Protein AF-A0A6J6JSN1-F1 (afdb_monomer)

Radius of gyration: 12.83 Å; Cα contacts (8 Å, |Δi|>4): 181; chains: 1; bounding box: 33×28×27 Å

Secondary structure (DSSP, 8-state):
-HHHHHHHHHHS-----THHHHHHEESEEPTTT--EE----SEESEEEEETGGGS-HHHHHHHHHH-SSEEEEE-TT-EEEEETTEEEEESS-EEES----

Foldseek 3Di:
DLVVQLVCLVPNDDDDAAQLVLQLEVQRQDPVQLATDGHSHSAYQEGEDHQLVPDDPVSVVVNVVNDPGKYKYAHPPKDWDADPNDIDIDPDIDIDDDHGD

Sequence (101 aa):
MFDALQEQFSEGLLVAVGGSAAALCDPMIDPRGGAFALGLGLVSGIAMIAESETWSADRLHRTLQLANTSVAEVPTGAALMCVDGAWSTHGAVVLHGQMPN

Organism: NCBI:txid449393

Structure (mmCIF, N/CA/C/O backbone):
data_AF-A0A6J6JSN1-F1
#
_entry.id   AF-A0A6J6JSN1-F1
#
loop_
_atom_site.group_PDB
_atom_site.id
_atom_site.type_symbol
_atom_site.label_atom_id
_atom_site.label_alt_id
_atom_site.label_comp_id
_atom_site.label_asym_id
_atom_site.label_entity_id
_atom_site.label_seq_id
_atom_site.pdbx_PDB_ins_code
_atom_site.Cartn_x
_atom_site.Cartn_y
_atom_site.Cartn_z
_atom_site.occupancy
_atom_site.B_iso_or_equiv
_atom_site.auth_seq_id
_atom_site.auth_comp_id
_atom_site.auth_asym_id
_atom_site.auth_atom_id
_atom_site.pdbx_PDB_model_num
ATOM 1 N N . MET A 1 1 ? -5.773 16.958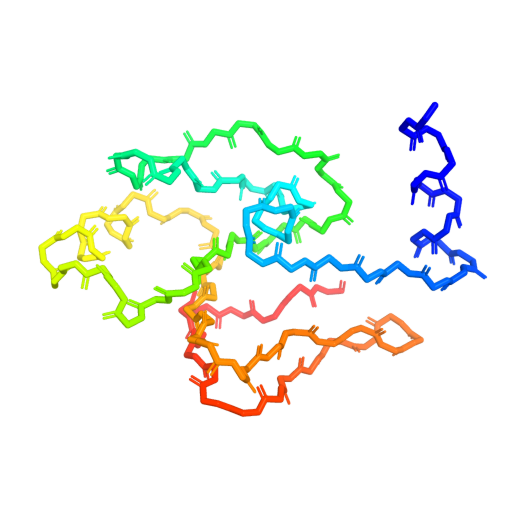 12.897 1.00 88.94 1 MET A N 1
ATOM 2 C CA . MET A 1 1 ? -5.763 16.361 11.538 1.00 88.94 1 MET A CA 1
ATOM 3 C C . MET A 1 1 ? -5.579 14.858 11.624 1.00 88.94 1 MET A C 1
ATOM 5 O O . MET A 1 1 ? -6.445 1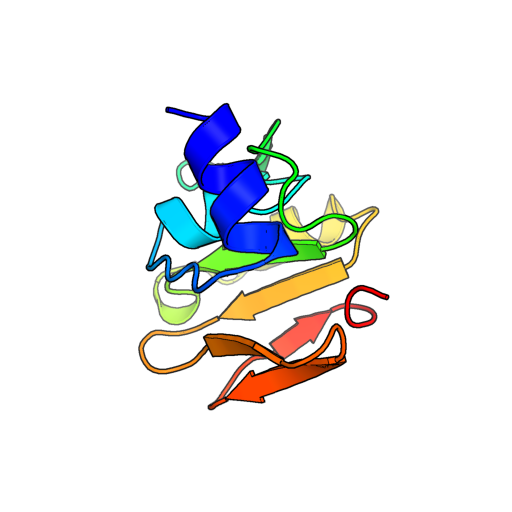4.162 11.128 1.00 88.94 1 MET A O 1
ATOM 9 N N . PHE A 1 2 ? -4.512 14.363 12.261 1.00 94.25 2 PHE A N 1
ATOM 10 C CA . PHE A 1 2 ? -4.316 12.923 12.461 1.00 94.25 2 PHE A CA 1
ATOM 11 C C . PHE A 1 2 ? -5.497 12.249 13.180 1.00 94.25 2 PHE A C 1
ATOM 13 O O . PHE A 1 2 ? -6.021 11.276 12.657 1.00 94.25 2 PHE A O 1
ATOM 20 N N . ASP A 1 3 ? -6.008 12.846 14.262 1.00 96.31 3 ASP A N 1
ATOM 21 C CA . ASP A 1 3 ? -7.184 12.319 14.979 1.00 96.31 3 ASP A CA 1
ATOM 22 C C . ASP A 1 3 ? -8.413 12.146 14.069 1.00 96.31 3 ASP A C 1
ATOM 24 O O . ASP A 1 3 ? -9.110 11.143 14.142 1.00 96.31 3 ASP A O 1
ATOM 28 N N . ALA A 1 4 ? -8.636 13.081 13.138 1.00 95.75 4 ALA A N 1
ATOM 29 C CA . ALA A 1 4 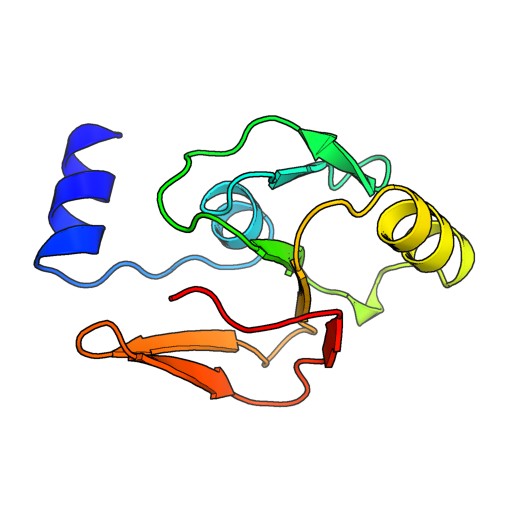? -9.730 12.983 12.172 1.00 95.75 4 ALA A CA 1
ATOM 30 C C . ALA A 1 4 ? -9.504 11.854 11.149 1.00 95.75 4 ALA A C 1
ATOM 32 O O . ALA A 1 4 ? -10.460 11.239 10.692 1.00 95.75 4 ALA A O 1
ATOM 33 N N . LEU A 1 5 ? -8.249 11.562 10.786 1.00 96.12 5 LEU A N 1
ATOM 34 C CA . LEU A 1 5 ? -7.928 10.402 9.949 1.00 96.12 5 LEU A CA 1
ATOM 35 C C . LEU A 1 5 ? -8.160 9.093 10.710 1.00 96.12 5 LEU A C 1
ATOM 37 O O . LEU A 1 5 ? -8.662 8.149 10.114 1.00 96.12 5 LEU A O 1
ATOM 41 N N . GLN A 1 6 ? -7.828 9.045 12.005 1.00 95.56 6 GLN A N 1
ATOM 42 C CA . GLN A 1 6 ? -8.121 7.890 12.858 1.00 95.56 6 GLN A CA 1
ATOM 43 C C . GLN A 1 6 ? -9.628 7.645 12.962 1.00 95.56 6 GLN A C 1
ATOM 45 O O . GLN A 1 6 ? -10.067 6.524 12.734 1.00 95.56 6 GLN A O 1
ATOM 50 N N . GLU A 1 7 ? -10.413 8.693 13.220 1.00 96.12 7 GLU A N 1
ATOM 51 C CA . GLU A 1 7 ? -11.879 8.623 13.280 1.00 96.12 7 GLU A CA 1
ATOM 52 C C . GLU A 1 7 ? -12.485 8.131 11.956 1.00 96.12 7 GLU A C 1
ATOM 54 O O . GLU A 1 7 ? -13.307 7.215 11.940 1.00 96.12 7 GLU A O 1
ATOM 59 N N . GLN A 1 8 ? -12.045 8.682 10.818 1.00 95.62 8 GLN A N 1
ATOM 60 C CA . GLN A 1 8 ? -12.537 8.236 9.510 1.00 95.62 8 GLN A CA 1
ATOM 61 C C . GLN A 1 8 ? -12.065 6.830 9.139 1.00 95.62 8 GLN A C 1
ATOM 63 O O . GLN A 1 8 ? -12.758 6.145 8.396 1.00 95.62 8 GLN A O 1
ATOM 68 N N . PHE A 1 9 ? -10.915 6.382 9.643 1.00 93.06 9 PHE A N 1
ATOM 69 C CA . PHE A 1 9 ? -10.459 5.011 9.441 1.00 93.06 9 PHE A CA 1
ATOM 70 C C . PHE A 1 9 ? -11.278 4.001 10.257 1.00 93.06 9 PHE A C 1
ATOM 72 O O . PHE A 1 9 ? -11.517 2.897 9.779 1.00 93.06 9 PHE A O 1
ATOM 79 N N . SER A 1 10 ? -11.724 4.367 11.465 1.00 91.81 10 SER A N 1
ATOM 80 C CA . SER A 1 10 ? -12.514 3.476 12.322 1.00 91.81 10 SER A CA 1
ATOM 81 C C . SER A 1 10 ? -14.000 3.441 11.974 1.00 91.81 10 SER A C 1
ATOM 83 O O . SER A 1 10 ? -14.618 2.385 12.081 1.00 91.81 10 SER A O 1
ATOM 85 N N . GLU A 1 11 ? -14.588 4.580 11.599 1.00 92.38 11 GLU A N 1
ATOM 86 C CA . GLU A 1 11 ? -16.051 4.724 11.496 1.00 92.38 11 GLU A CA 1
ATOM 87 C C . GLU A 1 11 ? -16.529 5.327 10.167 1.00 92.38 11 GLU A C 1
ATOM 89 O O . GLU A 1 11 ? -17.733 5.454 9.938 1.00 92.38 11 GLU A O 1
ATOM 94 N N . GLY A 1 12 ? -15.609 5.717 9.284 1.00 94.25 12 GLY A N 1
ATOM 95 C CA . GLY A 1 12 ? -15.920 6.478 8.080 1.00 94.25 12 GLY A CA 1
ATOM 96 C C . GLY A 1 12 ? -15.337 5.888 6.801 1.00 94.25 12 GLY A C 1
ATOM 97 O O . GLY A 1 12 ? -15.191 4.678 6.638 1.00 94.25 12 GLY A O 1
ATOM 98 N N . LEU A 1 13 ? -15.033 6.784 5.860 1.00 94.88 13 LEU A N 1
ATOM 99 C CA . LEU A 1 13 ? -14.373 6.449 4.603 1.00 94.88 13 LEU A CA 1
ATOM 100 C C . LEU A 1 13 ? -13.037 7.180 4.531 1.00 94.88 13 LEU A C 1
ATOM 102 O O . LEU A 1 13 ? -12.989 8.410 4.469 1.00 94.88 13 LEU A O 1
ATOM 106 N N . LEU A 1 14 ? -11.958 6.410 4.443 1.00 96.06 14 LEU A N 1
ATOM 107 C CA . LEU A 1 14 ? -10.633 6.928 4.152 1.00 96.06 14 LEU A CA 1
ATOM 108 C C . LEU A 1 14 ? -10.168 6.431 2.783 1.00 96.06 14 LEU A C 1
ATOM 110 O O . LEU A 1 14 ? -10.089 5.231 2.537 1.00 96.06 14 LEU A O 1
ATOM 114 N N . VAL A 1 15 ? -9.833 7.369 1.898 1.00 96.56 15 VAL A N 1
ATOM 115 C CA . VAL A 1 15 ? -9.249 7.081 0.583 1.00 96.56 15 VAL A CA 1
ATOM 116 C C . VAL A 1 15 ? -7.911 7.792 0.486 1.00 96.56 15 VAL A C 1
ATOM 118 O O . VAL A 1 15 ? -7.806 8.988 0.756 1.00 96.56 15 VAL A O 1
ATOM 121 N N . ALA A 1 16 ? -6.890 7.054 0.072 1.00 96.56 16 ALA A N 1
ATOM 122 C CA . ALA A 1 16 ? -5.559 7.576 -0.173 1.00 96.56 16 ALA A CA 1
ATOM 123 C C . ALA A 1 16 ? -5.020 7.023 -1.495 1.00 96.56 16 ALA A C 1
ATOM 125 O O . ALA A 1 16 ? -5.451 5.969 -1.960 1.00 96.56 16 ALA A O 1
ATOM 126 N N . VAL A 1 17 ? -4.091 7.750 -2.114 1.00 96.06 17 VAL A N 1
ATOM 127 C CA . VAL A 1 17 ? -3.550 7.433 -3.443 1.00 96.06 17 VAL A CA 1
ATOM 128 C C . VAL A 1 17 ? -2.059 7.735 -3.489 1.00 96.06 17 VAL A C 1
ATOM 130 O O . VAL A 1 17 ? -1.585 8.684 -2.860 1.00 96.06 17 VAL A O 1
ATOM 133 N N . GLY A 1 18 ? -1.302 6.930 -4.233 1.00 94.00 18 GLY A N 1
ATOM 134 C CA . GLY A 1 18 ? 0.137 7.131 -4.376 1.00 94.00 18 GLY A CA 1
ATOM 135 C C . GLY A 1 18 ? 0.856 7.151 -3.020 1.00 94.00 18 GLY A C 1
ATOM 136 O O . GLY A 1 18 ? 0.628 6.307 -2.148 1.00 94.00 18 GLY A O 1
ATOM 137 N N . GLY A 1 19 ? 1.692 8.171 -2.813 1.00 93.06 19 GLY A N 1
ATOM 138 C CA . GLY A 1 19 ? 2.474 8.336 -1.585 1.00 93.06 19 GLY A CA 1
ATOM 139 C C . GLY A 1 19 ? 1.650 8.470 -0.298 1.00 93.06 19 GLY A C 1
ATOM 140 O O . GLY A 1 19 ? 2.125 8.044 0.752 1.00 93.06 19 GLY A O 1
ATOM 141 N N . SER A 1 20 ? 0.420 9.002 -0.343 1.00 95.56 20 SER A N 1
ATOM 142 C CA . SER A 1 20 ? -0.409 9.095 0.868 1.00 95.56 20 SER A CA 1
ATOM 143 C C . SER A 1 20 ? -0.929 7.730 1.307 1.00 95.56 20 SER A C 1
ATOM 145 O O . SER A 1 20 ? -0.960 7.464 2.503 1.00 95.56 20 SER A O 1
ATOM 147 N N . ALA A 1 21 ? -1.244 6.836 0.366 1.00 96.56 21 ALA A N 1
ATOM 148 C CA . ALA A 1 21 ? -1.623 5.461 0.685 1.00 96.56 21 ALA A CA 1
ATOM 149 C C . ALA A 1 21 ? -0.443 4.683 1.288 1.00 96.56 21 ALA A C 1
ATOM 151 O O . ALA A 1 21 ? -0.623 3.948 2.257 1.00 96.56 21 ALA A O 1
ATOM 152 N N . ALA A 1 22 ? 0.779 4.917 0.796 1.00 96.44 22 ALA A N 1
ATOM 153 C CA . ALA A 1 22 ? 1.979 4.329 1.393 1.00 96.44 22 ALA A CA 1
ATOM 154 C C . ALA A 1 22 ? 2.231 4.875 2.808 1.00 96.44 22 ALA A C 1
ATOM 156 O O . ALA A 1 22 ? 2.657 4.130 3.684 1.00 96.44 22 ALA A O 1
ATOM 157 N N . ALA A 1 23 ? 1.923 6.153 3.047 1.00 96.44 23 ALA A N 1
ATOM 158 C CA . ALA A 1 23 ? 2.049 6.780 4.359 1.00 96.44 23 ALA A CA 1
ATOM 159 C C . ALA A 1 23 ? 0.990 6.318 5.375 1.00 96.44 23 ALA A C 1
ATOM 161 O O . ALA A 1 23 ? 1.246 6.423 6.569 1.00 96.44 23 ALA A O 1
ATOM 162 N N . LEU A 1 24 ? -0.176 5.808 4.950 1.00 96.81 24 LEU A N 1
ATOM 163 C CA . LEU A 1 24 ? -1.155 5.210 5.874 1.00 96.81 24 LEU A CA 1
ATOM 164 C C . LEU A 1 24 ? -0.626 3.929 6.536 1.00 96.81 24 LEU A C 1
ATOM 166 O O . LEU A 1 24 ? -1.041 3.607 7.650 1.00 96.81 24 LEU A O 1
ATOM 170 N N . CYS A 1 25 ? 0.264 3.217 5.842 1.00 96.81 25 CYS A N 1
ATOM 171 C CA . CYS A 1 25 ? 0.833 1.947 6.270 1.00 96.81 25 CYS A CA 1
ATOM 172 C C . CYS A 1 25 ? 1.893 2.130 7.362 1.00 96.81 25 CYS A C 1
ATOM 174 O O . CYS A 1 25 ? 2.626 3.113 7.329 1.00 96.81 25 CYS A O 1
ATOM 176 N N . ASP A 1 26 ? 2.040 1.171 8.274 1.00 95.56 26 ASP A N 1
ATOM 177 C CA . ASP A 1 26 ? 3.220 1.055 9.136 1.00 95.56 26 ASP A CA 1
ATOM 178 C C . ASP A 1 26 ? 3.762 -0.390 9.127 1.00 95.56 26 ASP A C 1
ATOM 180 O O . ASP A 1 26 ? 3.051 -1.321 9.536 1.00 95.56 26 ASP A O 1
ATOM 184 N N . PRO A 1 27 ? 5.005 -0.604 8.644 1.00 96.06 27 PRO A N 1
ATOM 185 C CA . PRO A 1 27 ? 5.942 0.409 8.142 1.00 96.06 27 PRO A CA 1
ATOM 186 C C . PRO A 1 27 ? 5.523 1.057 6.808 1.00 96.06 27 PRO A C 1
ATOM 188 O O . PRO A 1 27 ? 4.990 0.405 5.910 1.00 96.06 27 PRO A O 1
ATOM 191 N N . MET A 1 28 ? 5.848 2.343 6.645 1.00 96.62 28 MET A N 1
ATOM 192 C CA . MET A 1 28 ? 5.823 3.031 5.348 1.00 96.62 28 MET A CA 1
ATOM 193 C C . MET A 1 28 ? 7.076 2.653 4.546 1.00 96.62 28 MET A C 1
ATOM 195 O O . MET A 1 28 ? 8.150 2.447 5.108 1.0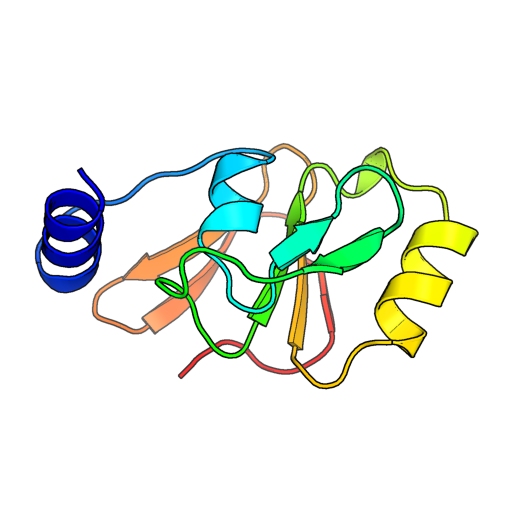0 96.62 28 MET A O 1
ATOM 199 N N . ILE A 1 29 ? 6.987 2.636 3.215 1.00 95.31 29 ILE A N 1
ATOM 200 C CA . ILE A 1 29 ? 8.162 2.540 2.339 1.00 95.31 29 ILE A CA 1
ATOM 201 C C . ILE A 1 29 ? 8.571 3.935 1.856 1.00 95.31 29 ILE A C 1
ATOM 203 O O . ILE A 1 29 ? 7.777 4.645 1.242 1.00 95.31 29 ILE A O 1
ATOM 207 N N . ASP A 1 30 ? 9.828 4.326 2.094 1.00 91.00 30 ASP A N 1
ATOM 208 C CA . ASP A 1 30 ? 10.379 5.594 1.611 1.00 91.00 30 ASP A CA 1
ATOM 209 C C . ASP A 1 30 ? 1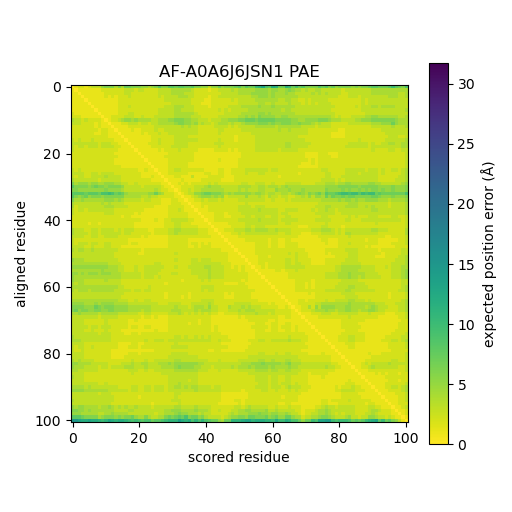0.439 5.586 0.068 1.00 91.00 30 ASP A C 1
ATOM 211 O O . ASP A 1 30 ? 11.204 4.805 -0.521 1.00 91.00 30 ASP A O 1
ATOM 215 N N . PRO A 1 31 ? 9.690 6.469 -0.622 1.00 84.25 31 PRO A N 1
ATOM 216 C CA . PRO A 1 31 ? 9.625 6.502 -2.080 1.00 84.25 31 PRO A CA 1
ATOM 217 C C . PRO A 1 31 ? 10.938 6.945 -2.744 1.00 84.25 31 PRO A C 1
ATOM 219 O O . PRO A 1 31 ? 11.071 6.794 -3.959 1.00 84.25 31 PRO A O 1
ATOM 222 N N . ARG A 1 32 ? 11.941 7.401 -1.988 1.00 85.69 32 ARG A N 1
ATOM 223 C CA . ARG A 1 32 ? 13.264 7.772 -2.515 1.00 85.69 32 ARG A CA 1
ATOM 224 C C . ARG A 1 32 ? 14.214 6.581 -2.621 1.00 85.69 32 ARG A C 1
ATOM 226 O O . ARG A 1 32 ? 14.966 6.487 -3.584 1.00 85.69 32 ARG A O 1
ATOM 233 N N . GLY A 1 33 ? 14.197 5.690 -1.629 1.00 84.69 33 GLY A N 1
ATOM 234 C CA . GLY A 1 33 ? 15.204 4.628 -1.488 1.00 84.69 33 GLY A CA 1
ATOM 235 C C . GLY A 1 33 ? 14.650 3.211 -1.374 1.00 84.69 33 GLY A C 1
ATOM 236 O O . GLY A 1 33 ? 15.389 2.256 -1.598 1.00 84.69 33 GLY A O 1
ATOM 237 N N . GLY A 1 34 ? 13.366 3.059 -1.044 1.00 89.38 34 GLY A N 1
ATOM 238 C CA . GLY A 1 34 ? 12.744 1.761 -0.786 1.00 89.38 34 GLY A CA 1
ATOM 239 C C . GLY A 1 34 ? 13.074 1.153 0.579 1.00 89.38 34 GLY A C 1
ATOM 240 O O . GLY A 1 34 ? 12.770 -0.013 0.806 1.00 89.38 34 GLY A O 1
ATOM 241 N N . ALA A 1 35 ? 13.687 1.918 1.483 1.00 93.19 35 ALA A N 1
ATOM 242 C CA . ALA A 1 35 ? 13.833 1.524 2.881 1.00 93.19 35 ALA A CA 1
ATOM 243 C C . ALA A 1 35 ? 12.513 1.729 3.635 1.00 93.19 35 ALA A C 1
ATOM 245 O O . ALA A 1 35 ? 11.695 2.560 3.237 1.00 93.19 35 ALA A O 1
ATOM 246 N N . PHE A 1 36 ? 12.324 1.012 4.740 1.00 95.06 36 PHE A N 1
ATOM 247 C CA . PHE A 1 36 ? 11.198 1.275 5.627 1.00 95.06 36 PHE A CA 1
ATOM 248 C C . PHE A 1 36 ? 11.413 2.527 6.472 1.00 95.06 36 PHE A C 1
ATOM 250 O O . PHE A 1 36 ? 12.520 2.815 6.931 1.00 95.06 36 PHE A O 1
ATOM 257 N N . ALA A 1 37 ? 10.322 3.247 6.682 1.00 94.69 37 ALA A N 1
ATOM 258 C CA . ALA A 1 37 ? 10.204 4.418 7.527 1.00 94.69 37 ALA A CA 1
ATOM 259 C C . ALA A 1 37 ? 8.948 4.289 8.401 1.00 94.69 37 ALA A C 1
ATOM 261 O O . ALA A 1 37 ? 8.101 3.425 8.170 1.00 94.69 37 ALA A O 1
ATOM 262 N N . LEU A 1 38 ? 8.825 5.170 9.393 1.00 94.88 38 LEU A N 1
ATOM 263 C CA . LEU A 1 38 ? 7.592 5.293 10.165 1.00 94.88 38 LEU A CA 1
ATOM 264 C C . LEU A 1 38 ? 6.492 5.865 9.273 1.00 94.88 38 LEU A C 1
ATOM 266 O O . LEU A 1 38 ? 6.682 6.922 8.664 1.00 94.88 38 LEU A O 1
ATOM 270 N N . GLY A 1 39 ? 5.361 5.173 9.214 1.00 95.50 39 GLY A N 1
ATOM 271 C CA . GLY A 1 39 ? 4.145 5.727 8.635 1.00 95.50 39 GLY A CA 1
ATOM 272 C C . GLY A 1 39 ? 3.174 6.228 9.695 1.00 95.50 39 GLY A C 1
ATOM 273 O O . GLY A 1 39 ? 3.508 6.375 10.869 1.00 95.50 39 GLY A O 1
ATOM 274 N N . LEU A 1 40 ? 1.948 6.505 9.265 1.00 96.00 40 LEU A N 1
ATOM 275 C CA . LEU A 1 40 ? 0.864 6.977 10.124 1.00 96.00 40 LEU A CA 1
ATOM 276 C C . LEU A 1 40 ? 0.264 5.860 10.990 1.00 96.00 40 LEU A C 1
ATOM 278 O O . LEU A 1 40 ? -0.453 6.164 11.940 1.00 96.00 40 LEU A O 1
ATOM 282 N N . GLY A 1 41 ? 0.528 4.589 10.667 1.00 95.50 41 GLY A N 1
ATOM 283 C CA . GLY A 1 41 ? 0.079 3.444 11.465 1.00 95.50 41 GLY A CA 1
ATOM 284 C C . GLY A 1 41 ? -1.427 3.215 11.464 1.00 95.50 41 GLY A C 1
ATOM 285 O O . GLY A 1 41 ? -1.937 2.534 12.347 1.00 95.50 41 GLY A O 1
ATOM 286 N N . LEU A 1 42 ? -2.139 3.771 10.482 1.00 95.50 42 LEU A N 1
ATOM 287 C CA . LEU A 1 42 ? -3.571 3.528 10.308 1.00 95.50 42 LEU A CA 1
ATOM 288 C C . LEU A 1 42 ? -3.798 2.125 9.737 1.00 95.50 42 LEU A C 1
ATOM 290 O O . LEU A 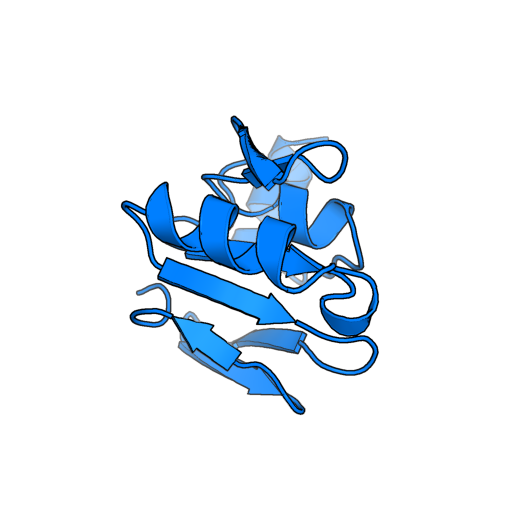1 42 ? -4.663 1.400 10.208 1.00 95.50 42 LEU A O 1
ATOM 294 N N . VAL A 1 43 ? -2.955 1.702 8.794 1.00 95.69 43 VAL A N 1
ATOM 295 C CA . VAL A 1 43 ? -2.923 0.329 8.284 1.00 95.69 43 VAL A CA 1
ATOM 296 C C . VAL A 1 43 ? -1.651 -0.343 8.797 1.00 95.69 43 VAL A C 1
ATOM 298 O O . VAL A 1 43 ? -0.551 -0.012 8.369 1.00 95.69 43 VAL A O 1
ATOM 301 N N . SER A 1 44 ? -1.774 -1.271 9.741 1.00 93.25 44 SER A N 1
ATOM 302 C CA . SER A 1 44 ? -0.619 -1.947 10.349 1.00 93.25 44 SER A CA 1
ATOM 303 C C . SER A 1 44 ? -0.388 -3.337 9.754 1.00 93.25 44 SER A C 1
ATOM 305 O O . SER A 1 44 ? -1.298 -3.949 9.199 1.00 93.25 44 SER A O 1
ATOM 307 N N . GLY A 1 45 ? 0.843 -3.847 9.857 1.00 93.00 45 GLY A N 1
ATOM 308 C CA . GLY A 1 45 ? 1.167 -5.219 9.439 1.00 93.00 45 GLY A CA 1
ATOM 309 C C . GLY A 1 45 ? 1.302 -5.410 7.926 1.00 93.00 45 GLY A C 1
ATOM 310 O O . GLY A 1 45 ? 1.454 -6.537 7.456 1.00 93.00 45 GLY A O 1
ATOM 311 N N . ILE A 1 46 ? 1.292 -4.315 7.163 1.00 96.62 46 ILE A N 1
ATOM 312 C CA . ILE A 1 46 ? 1.608 -4.311 5.739 1.00 96.62 46 ILE A CA 1
ATOM 313 C C . ILE A 1 46 ? 2.283 -2.998 5.358 1.00 96.62 46 ILE A C 1
ATOM 315 O O . ILE A 1 46 ? 1.944 -1.940 5.877 1.00 96.62 46 ILE A O 1
ATOM 319 N N . ALA A 1 47 ? 3.228 -3.080 4.433 1.00 97.38 47 ALA A N 1
ATOM 320 C CA . ALA A 1 47 ? 3.818 -1.952 3.738 1.00 97.38 47 ALA A CA 1
ATOM 321 C C . ALA A 1 47 ? 3.322 -1.917 2.290 1.00 97.38 47 ALA A C 1
ATOM 323 O O . ALA A 1 47 ? 3.101 -2.963 1.684 1.00 97.38 47 ALA A O 1
ATOM 324 N N . MET A 1 48 ? 3.190 -0.730 1.702 1.00 97.12 48 MET A N 1
ATOM 325 C CA . MET A 1 48 ? 2.699 -0.586 0.330 1.00 97.12 48 MET A CA 1
ATOM 326 C C . MET A 1 48 ? 3.720 0.116 -0.567 1.00 97.12 48 MET A C 1
ATOM 328 O O . MET A 1 48 ? 4.212 1.200 -0.248 1.00 97.12 48 MET A O 1
ATOM 332 N N . ILE A 1 49 ? 4.000 -0.490 -1.719 1.00 97.06 49 ILE A N 1
ATOM 333 C CA . ILE A 1 49 ? 4.722 0.116 -2.834 1.00 97.06 49 ILE A CA 1
ATOM 334 C C . ILE A 1 49 ? 3.678 0.693 -3.791 1.00 97.06 49 ILE A C 1
ATOM 336 O O . ILE A 1 49 ? 3.034 -0.049 -4.531 1.00 97.06 49 ILE A O 1
ATOM 340 N N . ALA A 1 50 ? 3.506 2.013 -3.757 1.00 96.06 50 ALA A N 1
ATOM 341 C CA . ALA A 1 50 ? 2.664 2.726 -4.711 1.00 96.06 50 ALA A CA 1
ATOM 342 C C . ALA A 1 50 ? 3.342 2.842 -6.083 1.00 96.06 50 ALA A C 1
ATOM 344 O O . ALA A 1 50 ? 4.562 3.026 -6.143 1.00 96.06 50 ALA A O 1
ATOM 345 N N . GLU A 1 51 ? 2.537 2.806 -7.152 1.00 95.81 51 GLU A N 1
ATOM 346 C CA . GLU A 1 51 ? 2.990 2.972 -8.544 1.00 95.81 51 GLU A CA 1
ATOM 347 C C . GLU A 1 51 ? 4.143 2.004 -8.852 1.00 95.81 51 GLU A C 1
ATOM 349 O O . GLU A 1 51 ? 5.208 2.399 -9.342 1.00 95.81 51 GLU A O 1
ATOM 354 N N . SER A 1 52 ? 3.968 0.734 -8.463 1.00 95.88 52 SER A N 1
ATOM 355 C CA . SER A 1 52 ? 5.047 -0.259 -8.438 1.00 95.88 52 SER A CA 1
ATOM 356 C C . SER A 1 52 ? 5.683 -0.502 -9.808 1.00 95.88 52 SER A C 1
ATOM 358 O O . SER A 1 52 ? 6.866 -0.823 -9.882 1.00 95.88 52 SER A O 1
ATOM 360 N N . GLU A 1 53 ? 4.968 -0.250 -10.905 1.00 95.94 53 GLU A N 1
ATOM 361 C CA . GLU A 1 53 ? 5.498 -0.317 -12.268 1.00 95.94 53 GLU A CA 1
ATOM 362 C C . GLU A 1 53 ? 6.618 0.700 -12.553 1.00 95.94 53 GLU A C 1
ATOM 364 O O . GLU A 1 53 ? 7.382 0.531 -13.503 1.00 95.94 53 GLU A O 1
ATOM 369 N N . THR A 1 54 ? 6.739 1.751 -11.737 1.00 94.69 54 THR A N 1
ATOM 370 C CA . THR A 1 54 ? 7.807 2.758 -11.850 1.00 94.69 54 THR A CA 1
ATOM 371 C C . THR A 1 54 ? 9.100 2.331 -11.148 1.00 94.69 54 THR A C 1
ATOM 373 O O . THR A 1 54 ? 10.138 2.987 -11.282 1.00 94.69 54 THR A O 1
ATOM 376 N N . TRP A 1 55 ? 9.067 1.231 -10.391 1.00 94.31 55 TRP A N 1
ATOM 377 C CA . TRP A 1 55 ? 10.205 0.751 -9.621 1.00 94.31 55 TRP A CA 1
ATOM 378 C C . TRP A 1 55 ? 11.117 -0.137 -10.462 1.00 94.31 55 TRP A C 1
ATOM 380 O O . TRP A 1 55 ? 10.676 -1.013 -11.200 1.00 94.31 55 TRP A O 1
ATOM 390 N N . SER A 1 56 ? 12.430 0.041 -10.304 1.00 94.94 56 SER A N 1
ATOM 391 C CA . SER A 1 56 ? 13.386 -0.907 -10.873 1.00 94.94 56 SER A CA 1
ATOM 392 C C . SER A 1 56 ? 13.350 -2.240 -10.122 1.00 94.94 56 SER A C 1
ATOM 394 O O . SER A 1 56 ? 13.146 -2.278 -8.905 1.00 94.94 56 SER A O 1
ATOM 396 N N . ALA A 1 57 ? 13.637 -3.332 -10.837 1.00 95.06 57 ALA A N 1
ATOM 397 C CA . ALA A 1 57 ? 13.696 -4.676 -10.260 1.00 95.06 57 ALA A CA 1
ATOM 398 C C . ALA A 1 57 ? 14.675 -4.765 -9.073 1.00 95.06 57 ALA A C 1
ATOM 400 O O . ALA A 1 57 ? 14.343 -5.348 -8.045 1.00 95.06 57 ALA A O 1
ATOM 401 N N . ASP A 1 58 ? 15.843 -4.119 -9.169 1.00 95.00 58 ASP A N 1
ATOM 402 C CA . ASP A 1 58 ? 16.832 -4.090 -8.082 1.00 95.00 58 ASP A CA 1
ATOM 403 C C . ASP A 1 58 ? 16.306 -3.387 -6.831 1.00 95.00 58 ASP A C 1
ATOM 405 O O . ASP A 1 58 ? 16.578 -3.808 -5.705 1.00 95.00 58 ASP A O 1
ATOM 409 N N . ARG A 1 59 ? 15.569 -2.286 -7.012 1.00 94.75 59 ARG A N 1
ATOM 410 C CA . ARG A 1 59 ? 15.000 -1.537 -5.894 1.00 94.75 59 ARG A CA 1
ATOM 411 C C . ARG A 1 59 ? 13.938 -2.372 -5.190 1.00 94.75 59 ARG A C 1
ATOM 413 O O . ARG A 1 59 ? 14.012 -2.511 -3.974 1.00 94.75 59 ARG A O 1
ATOM 420 N N . LEU A 1 60 ? 13.015 -2.954 -5.955 1.00 95.56 60 LEU A N 1
ATOM 421 C CA . LEU A 1 60 ? 11.993 -3.859 -5.438 1.00 95.56 60 LEU A CA 1
ATOM 422 C C . LEU A 1 60 ? 12.627 -5.033 -4.682 1.00 95.56 60 LEU A C 1
ATOM 424 O O . LEU A 1 60 ? 12.295 -5.271 -3.525 1.00 95.56 60 LEU A O 1
ATOM 428 N N . HIS A 1 61 ? 13.603 -5.708 -5.295 1.00 94.75 61 HIS A N 1
ATOM 429 C CA . HIS A 1 61 ? 14.303 -6.832 -4.681 1.00 94.75 61 HIS A CA 1
ATOM 430 C C . HIS A 1 61 ? 14.935 -6.452 -3.336 1.00 94.75 61 HIS A C 1
ATOM 432 O O . HIS A 1 61 ? 14.732 -7.150 -2.344 1.00 94.75 61 HIS A O 1
ATOM 438 N N . ARG A 1 62 ? 15.652 -5.320 -3.263 1.00 94.56 62 ARG A N 1
ATOM 439 C CA . ARG A 1 62 ? 16.247 -4.846 -2.002 1.00 94.56 62 ARG A CA 1
ATOM 440 C C . ARG A 1 62 ? 15.198 -4.507 -0.948 1.00 94.56 62 ARG A C 1
ATOM 442 O O . ARG A 1 62 ? 15.397 -4.851 0.210 1.00 94.56 62 ARG A O 1
ATOM 449 N N . THR A 1 63 ? 14.101 -3.855 -1.327 1.00 95.50 63 THR A N 1
ATOM 450 C CA . THR A 1 63 ? 12.998 -3.551 -0.403 1.00 95.50 63 THR A CA 1
ATOM 451 C C . THR A 1 63 ? 12.397 -4.825 0.179 1.00 95.50 63 THR A C 1
ATOM 453 O O . THR A 1 63 ? 12.242 -4.922 1.393 1.00 95.50 63 THR A O 1
ATOM 456 N N . LEU A 1 64 ? 12.143 -5.835 -0.656 1.00 96.06 64 LEU A N 1
ATOM 457 C CA . LEU A 1 64 ? 11.622 -7.125 -0.204 1.00 96.06 64 LEU A CA 1
ATOM 458 C C . LEU A 1 64 ? 12.622 -7.888 0.680 1.00 96.06 64 LEU A C 1
ATOM 460 O O . LEU A 1 64 ? 12.208 -8.555 1.618 1.00 96.06 64 LEU A O 1
ATOM 464 N N . GLN A 1 65 ? 13.932 -7.757 0.451 1.00 95.62 65 GLN A N 1
ATOM 465 C CA . GLN A 1 65 ? 14.954 -8.340 1.338 1.00 95.62 65 GLN A CA 1
ATOM 466 C C . GLN A 1 65 ? 15.006 -7.689 2.730 1.00 95.62 65 GLN A C 1
ATOM 468 O O . GLN A 1 65 ? 15.460 -8.320 3.680 1.00 95.62 65 GLN A O 1
ATOM 473 N N . LEU A 1 66 ? 14.552 -6.440 2.867 1.00 93.50 66 LEU A N 1
ATOM 474 C CA . LEU A 1 66 ? 14.434 -5.760 4.161 1.00 93.50 66 LEU A CA 1
ATOM 475 C C . LEU A 1 66 ? 13.115 -6.090 4.882 1.00 93.50 66 LEU A C 1
ATOM 477 O O . LEU A 1 66 ? 12.972 -5.755 6.058 1.00 93.50 66 LEU A O 1
ATOM 481 N N . ALA A 1 67 ? 12.158 -6.721 4.191 1.00 92.94 67 ALA A N 1
ATOM 482 C CA . ALA A 1 67 ? 10.809 -6.972 4.680 1.00 92.94 67 ALA A CA 1
ATOM 483 C C . ALA A 1 67 ? 10.779 -7.893 5.907 1.00 92.94 67 ALA A C 1
ATOM 485 O O . ALA A 1 67 ? 11.148 -9.062 5.840 1.00 92.94 67 ALA A O 1
ATOM 486 N N . ASN A 1 68 ? 10.270 -7.369 7.023 1.00 92.25 68 ASN A N 1
ATOM 487 C CA . ASN A 1 68 ? 9.846 -8.139 8.199 1.00 92.25 68 ASN A CA 1
ATOM 488 C C . ASN A 1 68 ? 8.317 -8.105 8.401 1.00 92.25 68 ASN A C 1
ATOM 490 O O . ASN A 1 68 ? 7.811 -8.590 9.409 1.00 92.25 68 ASN A O 1
ATOM 494 N N . THR A 1 69 ? 7.604 -7.512 7.444 1.00 95.00 69 THR A N 1
ATOM 495 C CA . THR A 1 69 ? 6.151 -7.365 7.376 1.00 95.00 69 THR A CA 1
ATOM 496 C C . THR A 1 69 ? 5.684 -7.767 5.977 1.00 95.00 69 THR A C 1
ATOM 498 O O . THR A 1 69 ? 6.512 -7.907 5.070 1.00 95.00 69 THR A O 1
ATOM 501 N N . SER A 1 70 ? 4.378 -7.911 5.772 1.00 97.31 70 SER A N 1
ATOM 502 C CA . SER A 1 70 ? 3.838 -8.083 4.425 1.00 97.31 70 SER A CA 1
ATOM 503 C C . SER A 1 70 ? 4.117 -6.853 3.557 1.00 97.31 70 SER A C 1
ATOM 505 O O . SER A 1 70 ? 4.107 -5.724 4.047 1.00 97.31 70 SER A O 1
ATOM 507 N N . VAL A 1 71 ? 4.321 -7.045 2.254 1.00 97.88 71 VAL A N 1
ATOM 508 C CA . VAL A 1 71 ? 4.483 -5.948 1.285 1.00 97.88 71 VAL A CA 1
ATOM 509 C C . VAL A 1 71 ? 3.472 -6.102 0.153 1.00 97.88 71 VAL A C 1
ATOM 511 O O . VAL A 1 71 ? 3.402 -7.154 -0.477 1.00 97.88 71 VAL A O 1
ATOM 514 N N . ALA A 1 72 ? 2.707 -5.052 -0.132 1.00 98.00 72 ALA A N 1
ATOM 515 C CA . ALA A 1 72 ? 1.832 -4.964 -1.293 1.00 98.00 72 ALA A CA 1
ATOM 516 C C . ALA A 1 72 ? 2.493 -4.134 -2.396 1.00 98.00 72 ALA A C 1
ATOM 518 O O . ALA A 1 72 ? 2.733 -2.940 -2.222 1.00 98.00 72 ALA A O 1
ATOM 519 N N . GLU A 1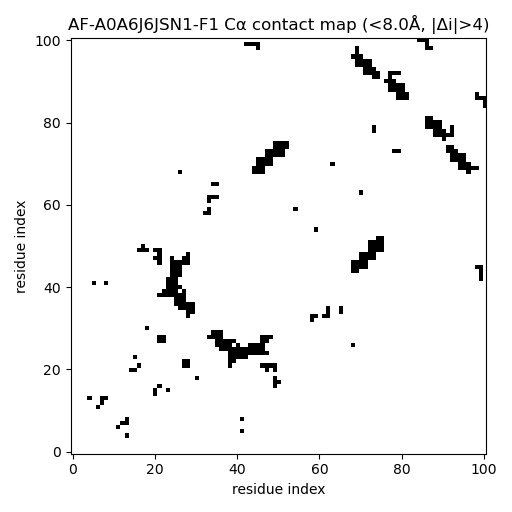 73 ? 2.743 -4.744 -3.549 1.00 97.69 73 GLU A N 1
ATOM 520 C CA . GLU A 1 73 ? 3.010 -4.009 -4.783 1.00 97.69 73 GLU A CA 1
ATOM 521 C C . GLU A 1 73 ? 1.686 -3.600 -5.419 1.00 97.69 73 GLU A C 1
ATOM 523 O O . GLU A 1 73 ? 0.877 -4.453 -5.794 1.00 97.69 73 GLU A O 1
ATOM 528 N N . VAL A 1 74 ? 1.459 -2.293 -5.532 1.00 98.00 74 VAL A N 1
ATOM 529 C CA . VAL A 1 74 ? 0.202 -1.733 -6.028 1.00 98.00 74 VAL A CA 1
ATOM 530 C C . VAL A 1 74 ? 0.500 -0.859 -7.248 1.00 98.00 74 VAL A C 1
ATOM 532 O O . VAL A 1 74 ? 0.922 0.292 -7.082 1.00 98.00 74 VAL A O 1
ATOM 535 N N . PRO A 1 75 ? 0.308 -1.381 -8.475 1.00 97.88 75 PRO A N 1
ATOM 536 C CA . PRO A 1 75 ? 0.498 -0.581 -9.673 1.00 97.88 75 PRO A CA 1
ATOM 537 C C . PRO A 1 75 ? -0.627 0.443 -9.854 1.00 97.88 75 PRO A C 1
ATOM 539 O O . PRO A 1 75 ? -1.687 0.345 -9.224 1.00 97.88 75 PRO A O 1
ATOM 542 N N . THR A 1 76 ? -0.439 1.413 -10.750 1.00 97.06 76 THR A N 1
ATOM 543 C CA . THR A 1 76 ? -1.510 2.361 -11.098 1.00 97.06 76 THR A CA 1
ATOM 544 C C . THR A 1 76 ? -2.783 1.620 -11.528 1.00 97.06 76 THR A C 1
ATOM 546 O O . THR A 1 76 ? -2.749 0.712 -12.357 1.00 97.06 76 THR A O 1
ATOM 549 N N . GLY A 1 77 ? -3.931 2.021 -10.969 1.00 97.19 77 GLY A N 1
ATOM 550 C CA . GLY A 1 77 ? -5.232 1.394 -11.236 1.00 97.19 77 GLY A CA 1
ATOM 551 C C . GLY A 1 77 ? -5.546 0.160 -10.380 1.00 97.19 77 GLY A C 1
ATOM 552 O O . GLY A 1 77 ? -6.638 -0.391 -10.505 1.00 97.19 77 GLY A O 1
ATOM 553 N N . ALA A 1 78 ? -4.635 -0.261 -9.501 1.00 98.50 78 ALA A N 1
ATOM 554 C CA . ALA A 1 78 ? -4.889 -1.274 -8.481 1.00 98.50 78 ALA A CA 1
ATOM 555 C C . ALA A 1 78 ? -5.100 -0.636 -7.096 1.00 98.50 78 ALA A C 1
ATOM 557 O O . ALA A 1 78 ? -4.746 0.523 -6.871 1.00 98.50 78 ALA A O 1
ATOM 558 N N . ALA A 1 79 ? -5.691 -1.384 -6.162 1.00 98.06 79 ALA A N 1
ATOM 559 C CA . ALA A 1 79 ? -5.951 -0.903 -4.806 1.00 98.06 79 ALA A CA 1
ATOM 560 C C . ALA A 1 79 ? -6.015 -2.033 -3.771 1.00 98.06 79 A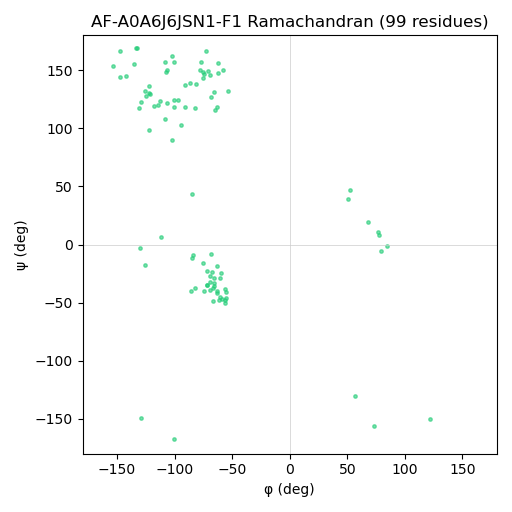LA A C 1
ATOM 562 O O . ALA A 1 79 ? -6.400 -3.163 -4.077 1.00 98.06 79 ALA A O 1
ATOM 563 N N . LEU A 1 80 ? -5.700 -1.687 -2.522 1.00 97.56 80 LEU A N 1
ATOM 564 C CA . LEU A 1 80 ? -6.138 -2.430 -1.342 1.00 97.56 80 LEU A CA 1
ATOM 565 C C . LEU A 1 80 ? -7.465 -1.834 -0.865 1.00 97.56 80 LEU A C 1
ATOM 567 O O . LEU A 1 80 ? -7.615 -0.614 -0.831 1.00 97.56 80 LEU A O 1
ATOM 571 N N . MET A 1 81 ? -8.418 -2.685 -0.499 1.00 96.88 81 MET A N 1
ATOM 572 C CA . MET A 1 81 ? -9.731 -2.274 -0.006 1.00 96.88 81 MET A CA 1
ATOM 573 C C . MET A 1 81 ? -9.989 -2.929 1.345 1.00 96.88 81 MET A C 1
ATOM 575 O O . MET A 1 81 ? -9.817 -4.139 1.469 1.00 96.88 81 MET A O 1
ATOM 579 N N . CYS A 1 82 ? -10.435 -2.145 2.321 1.00 95.19 82 CYS A N 1
ATOM 580 C CA . CYS A 1 82 ? -10.943 -2.643 3.594 1.00 95.19 82 CYS A CA 1
ATOM 581 C C . CYS A 1 82 ? -12.426 -2.295 3.689 1.00 95.19 82 CYS A C 1
ATOM 583 O O . CYS A 1 82 ? -12.786 -1.121 3.598 1.00 95.19 82 CYS A O 1
ATOM 585 N N . VAL A 1 83 ? -13.278 -3.308 3.824 1.00 94.50 83 VAL A N 1
ATOM 586 C CA . VAL A 1 83 ? -14.726 -3.142 3.999 1.00 94.50 83 VAL A CA 1
ATOM 587 C C . VAL A 1 83 ? -15.140 -3.966 5.206 1.00 94.50 83 VAL A C 1
ATOM 589 O O . VAL A 1 83 ? -14.875 -5.164 5.238 1.00 94.50 83 VAL A O 1
ATOM 592 N N . ASP A 1 84 ? -15.745 -3.324 6.207 1.00 91.31 84 ASP A N 1
ATOM 593 C CA . ASP A 1 84 ? -16.147 -3.957 7.472 1.00 91.31 84 ASP A CA 1
ATOM 594 C C . ASP A 1 84 ? -15.005 -4.754 8.142 1.00 91.31 84 ASP A C 1
ATOM 596 O O . ASP A 1 84 ? -15.199 -5.849 8.667 1.00 91.31 84 ASP A O 1
ATOM 600 N N . GLY A 1 85 ? -13.781 -4.212 8.078 1.00 89.94 85 GLY A N 1
ATOM 601 C CA . GLY A 1 85 ? -12.564 -4.844 8.601 1.00 89.94 85 GLY A CA 1
ATOM 602 C C . GLY A 1 85 ? -11.966 -5.937 7.707 1.00 89.94 85 GLY A C 1
ATOM 603 O O . GLY A 1 85 ? -10.877 -6.422 7.989 1.00 89.94 85 GLY A O 1
ATOM 604 N N . ALA A 1 86 ? -12.628 -6.320 6.613 1.00 93.88 86 ALA A N 1
ATOM 605 C CA . ALA A 1 86 ? -12.134 -7.344 5.702 1.00 93.88 86 ALA A CA 1
ATOM 606 C C . ALA A 1 86 ? -11.295 -6.738 4.568 1.00 93.88 86 ALA A C 1
ATOM 608 O O . ALA A 1 86 ? -11.795 -5.973 3.734 1.00 93.88 86 ALA A O 1
ATOM 609 N N . TRP A 1 87 ? -10.020 -7.129 4.505 1.00 95.94 87 TRP A N 1
ATOM 610 C CA . TRP A 1 87 ? -9.096 -6.710 3.453 1.00 95.94 87 TRP A CA 1
ATOM 611 C C . TRP A 1 87 ? -9.240 -7.534 2.169 1.00 95.94 87 TRP A C 1
ATOM 613 O O . TRP A 1 87 ? -9.341 -8.760 2.185 1.00 95.94 87 TRP A O 1
ATOM 623 N N . SER A 1 88 ? -9.191 -6.850 1.028 1.00 96.62 88 SER A N 1
ATOM 624 C CA . SER A 1 88 ? -9.209 -7.439 -0.312 1.00 96.62 88 SER A CA 1
ATOM 625 C C . SER A 1 88 ? -8.378 -6.610 -1.296 1.00 96.62 88 SER A C 1
ATOM 627 O O . SER A 1 88 ? -7.972 -5.484 -0.999 1.00 96.62 88 SER A O 1
ATOM 629 N N . THR A 1 89 ? -8.091 -7.172 -2.471 1.00 98.06 89 THR A N 1
ATOM 630 C CA . THR A 1 89 ? -7.403 -6.473 -3.562 1.00 98.06 89 THR A CA 1
ATOM 631 C C . THR A 1 89 ? -8.360 -6.128 -4.695 1.00 98.06 89 THR A C 1
ATOM 633 O O . THR A 1 89 ? -9.312 -6.852 -4.987 1.00 98.06 89 THR A O 1
ATOM 636 N N . HIS A 1 90 ? -8.058 -5.036 -5.388 1.00 98.12 90 HIS A N 1
ATOM 637 C CA . HIS A 1 90 ? -8.609 -4.709 -6.692 1.00 98.12 90 HIS A CA 1
ATOM 638 C C . HIS A 1 90 ? -7.476 -4.537 -7.704 1.00 98.12 90 HIS A C 1
ATOM 640 O O . HIS A 1 90 ? -6.482 -3.870 -7.419 1.00 98.12 90 HIS A O 1
ATOM 646 N N . GLY A 1 91 ? -7.635 -5.099 -8.902 1.00 97.88 91 GLY A N 1
ATOM 647 C CA . GLY A 1 91 ? -6.627 -5.020 -9.958 1.00 97.88 91 GLY A CA 1
ATOM 648 C C . GLY A 1 91 ? -5.402 -5.902 -9.695 1.00 97.88 91 GLY A C 1
ATOM 649 O O . GLY A 1 91 ? -5.473 -6.909 -8.992 1.00 97.88 91 GLY A O 1
ATOM 650 N N . ALA A 1 92 ? -4.272 -5.537 -10.298 1.00 97.94 92 ALA A N 1
ATOM 651 C CA . ALA A 1 92 ? -3.060 -6.357 -10.355 1.00 97.94 92 ALA A CA 1
ATOM 652 C C . ALA A 1 92 ? -2.145 -6.208 -9.121 1.00 97.94 92 ALA A C 1
ATOM 654 O O . ALA A 1 92 ? -0.930 -6.091 -9.263 1.00 97.94 92 ALA A O 1
ATOM 655 N N . VAL A 1 93 ? -2.717 -6.193 -7.913 1.00 98.38 93 VAL A N 1
ATOM 656 C CA . VAL A 1 93 ? -1.925 -6.168 -6.673 1.00 98.38 93 VAL A CA 1
ATOM 657 C C . VAL A 1 93 ? -1.142 -7.473 -6.527 1.00 98.38 93 VAL A C 1
ATOM 659 O O . VAL A 1 93 ? -1.724 -8.556 -6.615 1.00 98.38 93 VAL A O 1
ATOM 662 N N . VAL A 1 94 ? 0.154 -7.372 -6.231 1.00 98.12 94 VAL A N 1
ATOM 663 C CA . VAL A 1 94 ? 0.984 -8.518 -5.830 1.00 98.12 94 VAL A CA 1
ATOM 664 C C . VAL A 1 94 ? 1.266 -8.422 -4.335 1.00 98.12 94 VAL A C 1
ATOM 666 O O . VAL A 1 94 ? 1.812 -7.428 -3.859 1.00 98.12 94 VAL A O 1
ATOM 669 N N . LEU A 1 95 ? 0.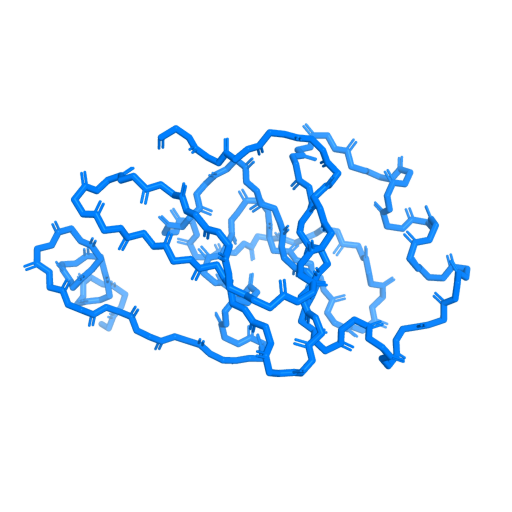880 -9.456 -3.586 1.00 97.75 95 LEU A N 1
ATOM 670 C CA . LEU A 1 95 ? 1.113 -9.542 -2.146 1.00 97.75 95 LEU A CA 1
ATOM 671 C C . LEU A 1 95 ? 2.308 -10.442 -1.841 1.00 97.75 95 LEU A C 1
ATOM 673 O O . LEU A 1 95 ? 2.318 -11.624 -2.187 1.00 97.75 95 LEU A O 1
ATOM 677 N N . HIS A 1 96 ? 3.274 -9.890 -1.115 1.00 97.06 96 HIS A N 1
ATOM 678 C CA . HIS A 1 96 ? 4.386 -10.610 -0.503 1.00 97.06 96 HIS A CA 1
ATOM 679 C C . HIS A 1 96 ? 4.088 -10.781 0.979 1.00 97.06 96 HIS A C 1
ATOM 681 O O . HIS A 1 96 ? 4.410 -9.912 1.784 1.00 97.06 96 HIS A O 1
ATOM 687 N N . GLY A 1 97 ? 3.422 -11.877 1.333 1.00 95.19 97 GLY A N 1
ATOM 688 C CA . GLY A 1 97 ? 2.971 -12.139 2.700 1.00 95.19 97 GLY A CA 1
ATOM 689 C C . GLY A 1 97 ? 1.461 -12.330 2.777 1.00 95.19 97 GLY A C 1
ATOM 690 O O . GLY A 1 97 ? 0.847 -12.847 1.846 1.00 95.19 97 GLY A O 1
ATOM 691 N N . GLN A 1 98 ? 0.877 -11.966 3.915 1.00 93.12 98 GLN A N 1
ATOM 692 C CA . GLN A 1 98 ? -0.563 -12.058 4.176 1.00 93.12 98 GLN A CA 1
ATOM 693 C C . GLN A 1 98 ? -1.204 -10.667 4.201 1.00 93.12 98 GLN A C 1
ATOM 695 O O . GLN A 1 98 ? -0.524 -9.673 4.463 1.00 93.12 98 GLN A O 1
ATOM 700 N N . MET A 1 99 ? -2.512 -10.597 3.957 1.00 92.62 99 MET A N 1
ATOM 701 C CA . MET A 1 99 ? -3.265 -9.370 4.220 1.00 92.62 99 MET A CA 1
ATOM 702 C C . MET A 1 99 ? -3.233 -9.001 5.709 1.00 92.62 99 MET A C 1
ATOM 704 O O . MET A 1 99 ? -3.049 -9.894 6.542 1.00 92.62 99 MET A O 1
ATOM 708 N N . PRO A 1 100 ? -3.432 -7.716 6.052 1.00 87.62 100 PRO A N 1
ATOM 709 C CA . PRO A 1 100 ? -3.676 -7.328 7.434 1.00 87.62 100 PRO A CA 1
ATOM 710 C C . PRO A 1 100 ? -4.914 -8.041 7.990 1.00 87.62 100 PRO A C 1
ATOM 712 O O . PRO A 1 100 ? -5.837 -8.370 7.238 1.00 87.62 100 PRO A O 1
ATOM 715 N N . ASN A 1 101 ? -4.903 -8.271 9.303 1.00 76.75 101 ASN A N 1
ATOM 716 C CA . ASN A 1 101 ? -6.042 -8.821 10.041 1.00 76.75 101 ASN A CA 1
ATOM 717 C C . ASN A 1 101 ? -7.135 -7.778 10.278 1.00 76.75 101 ASN A C 1
ATOM 719 O O . ASN A 1 101 ? -6.792 -6.573 10.346 1.00 76.75 101 ASN A O 1
#

Mean predicted aligned error: 2.55 Å

pLDDT: mean 94.86, std 3.29, range [76.75, 98.5]

Solvent-accessible surface area (backbone atoms only — not comparable to full-atom values): 5706 Å² total; per-residue (Å²): 109,68,66,58,52,53,50,24,63,74,78,57,80,75,85,65,61,52,71,53,40,14,35,34,11,26,47,9,46,37,92,88,75,40,47,79,40,89,36,69,52,75,41,51,56,29,24,35,41,51,44,37,82,76,55,53,70,69,49,52,51,53,31,58,73,69,54,90,53,18,38,35,38,26,30,82,88,30,44,82,44,74,56,97,73,46,66,48,77,38,72,78,51,48,72,50,71,60,80,51,120